Protein AF-A0A1E7GBH3-F1 (afdb_monomer)

Nearest PDB structures (foldseek):
  3pvl-assembly1_A  TM=2.869E-01  e=4.743E-01  Mus musculus

Sequence (122 aa):
MHNASCVSGLHVRIDRKSKWGNPFKMDSEKDRLTVIWKYVFYILEKNRLLEDIGFLDNKILACWCSPSPCHGNVLIYLAERPEIVKGYKEGKIKARRIATDIFNLNGWNIPEERKQANLFKF

Mean predicted aligned error: 6.19 Å

pLDDT: mean 88.67, std 16.86, range [37.06, 98.62]

Secondary structure (DSSP, 8-state):
-------TTSEEE-STTSTTS--SPPSSGGGHHHHHHHHHHHHHH-HHHHHGGGGGTT-EEE-TTTTSS-THHHHHHHHS-HHHHHHHHTTSS-HHHHHHHHHHHTTPPPPPGGGTTTTT--

Solvent-accessible surface area (backbone atoms only — not comparable to full-atom values): 7539 Å² total; per-residue (Å²): 134,83,83,74,72,79,69,84,78,44,70,42,71,36,36,72,93,34,98,68,22,63,85,62,79,69,93,46,82,88,36,48,58,50,40,38,56,52,37,49,54,52,47,68,69,36,58,73,60,52,68,52,32,56,73,52,43,96,42,47,72,44,47,87,52,60,92,50,92,45,62,61,58,56,52,50,56,49,19,75,30,59,67,58,53,49,31,36,77,71,66,76,38,57,68,70,55,54,47,50,52,55,29,58,78,70,74,47,78,81,68,65,67,86,82,48,81,64,78,83,73,129

Radi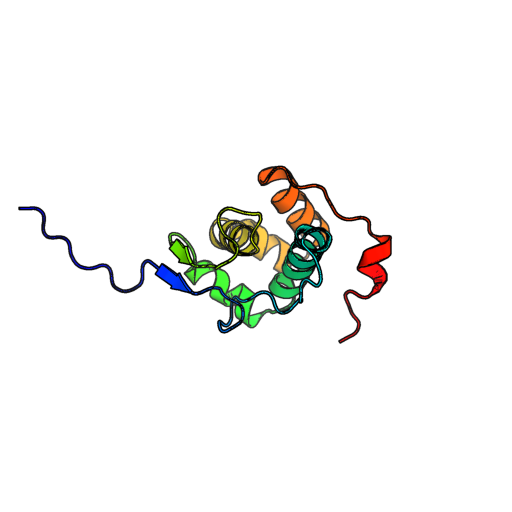us of gyration: 15.29 Å; Cα contacts (8 Å, |Δi|>4): 118; chains: 1; bounding box: 34×54×30 Å

Structure (mmCIF, N/CA/C/O backbone):
data_AF-A0A1E7GBH3-F1
#
_entry.id   AF-A0A1E7GBH3-F1
#
loop_
_atom_site.group_PDB
_atom_site.id
_atom_site.type_symbol
_atom_site.label_atom_id
_atom_site.label_alt_id
_atom_site.label_comp_id
_atom_site.label_asym_id
_atom_site.label_entity_id
_atom_site.label_seq_id
_atom_site.pdbx_PDB_ins_code
_atom_site.Cartn_x
_atom_site.Cartn_y
_atom_site.Cartn_z
_atom_site.occupancy
_atom_site.B_iso_or_equiv
_atom_site.auth_seq_id
_atom_site.auth_comp_id
_atom_site.auth_asym_id
_atom_site.auth_atom_id
_atom_site.pdbx_PDB_model_num
ATOM 1 N N . MET A 1 1 ? -17.285 -38.873 -0.904 1.00 37.06 1 MET A N 1
ATOM 2 C CA . 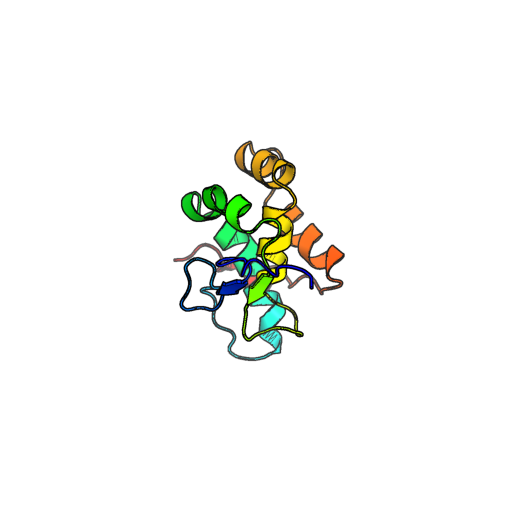MET A 1 1 ? -17.099 -37.965 -2.057 1.00 37.06 1 MET A CA 1
ATOM 3 C C . MET A 1 1 ? -17.386 -36.562 -1.548 1.00 37.06 1 MET A C 1
ATOM 5 O O . MET A 1 1 ? -18.540 -36.254 -1.288 1.00 37.06 1 MET A O 1
ATOM 9 N N . HIS A 1 2 ? -16.349 -35.782 -1.232 1.00 44.75 2 HIS A N 1
ATOM 10 C CA . HIS A 1 2 ? -16.537 -34.444 -0.669 1.00 44.75 2 HIS A CA 1
ATOM 11 C C . HIS A 1 2 ? -17.008 -33.500 -1.772 1.00 44.75 2 HIS A C 1
ATOM 13 O O . HIS A 1 2 ? -16.332 -33.321 -2.782 1.00 44.75 2 HIS A O 1
ATOM 19 N N . ASN A 1 3 ? -18.201 -32.956 -1.561 1.00 42.94 3 ASN A N 1
ATOM 20 C CA . ASN A 1 3 ? -18.854 -31.966 -2.397 1.00 42.94 3 ASN A CA 1
ATOM 21 C C . ASN A 1 3 ? -18.010 -30.681 -2.352 1.00 42.94 3 ASN A C 1
ATOM 23 O O . ASN A 1 3 ? -18.128 -29.880 -1.427 1.00 42.94 3 ASN A O 1
ATOM 27 N N . ALA A 1 4 ? -17.093 -30.517 -3.305 1.00 47.88 4 ALA A N 1
ATOM 28 C CA . ALA A 1 4 ? -16.401 -29.257 -3.510 1.00 47.88 4 ALA A CA 1
ATOM 29 C C . ALA A 1 4 ? -17.389 -28.300 -4.178 1.00 47.88 4 ALA A C 1
ATOM 31 O O . ALA A 1 4 ? -17.444 -28.191 -5.401 1.00 47.88 4 ALA A O 1
ATOM 32 N N . SER A 1 5 ? -18.202 -27.628 -3.365 1.00 51.28 5 SER A N 1
ATOM 33 C CA . SER A 1 5 ? -18.897 -26.422 -3.795 1.00 51.28 5 SER A CA 1
ATOM 34 C C . SER A 1 5 ? -17.835 -25.481 -4.362 1.00 51.28 5 SER A C 1
ATOM 36 O O . SER A 1 5 ? -16.987 -24.990 -3.617 1.00 51.28 5 SER A O 1
ATOM 38 N N . CYS A 1 6 ? -17.819 -25.282 -5.681 1.00 45.44 6 CYS A N 1
ATOM 39 C CA . CYS A 1 6 ? -16.979 -24.279 -6.322 1.00 45.44 6 CYS A CA 1
ATOM 40 C C . CYS A 1 6 ? -17.229 -22.935 -5.631 1.00 45.44 6 CYS A C 1
ATOM 42 O O . CYS A 1 6 ? -18.272 -22.316 -5.832 1.00 45.44 6 CYS A O 1
ATOM 44 N N . VAL A 1 7 ? -16.282 -22.482 -4.806 1.00 51.56 7 VAL A N 1
ATOM 45 C CA . VAL A 1 7 ? -16.332 -21.157 -4.186 1.00 51.56 7 VAL A CA 1
ATOM 46 C C . VAL A 1 7 ? -15.974 -20.144 -5.270 1.00 51.56 7 VAL A C 1
ATOM 48 O O . VAL A 1 7 ? -14.828 -19.714 -5.411 1.00 51.56 7 VAL A O 1
ATOM 51 N N . SER A 1 8 ? -16.952 -19.795 -6.105 1.00 51.34 8 SER A N 1
ATOM 52 C CA . SER A 1 8 ? -16.836 -18.661 -7.015 1.00 51.34 8 SER A CA 1
ATOM 53 C C . SER A 1 8 ? -16.516 -17.414 -6.182 1.00 51.34 8 SER A C 1
ATOM 55 O O . SER A 1 8 ? -17.321 -17.012 -5.344 1.00 51.34 8 SER A O 1
ATOM 57 N N . GLY A 1 9 ? -15.331 -16.824 -6.373 1.00 64.75 9 GLY A N 1
ATOM 58 C CA . GLY A 1 9 ? -14.919 -15.590 -5.686 1.00 64.75 9 GLY A CA 1
ATOM 59 C C . GLY A 1 9 ? -13.862 -15.730 -4.581 1.00 64.75 9 GLY A C 1
ATOM 60 O O . GLY A 1 9 ? -13.746 -14.821 -3.755 1.00 64.75 9 GLY A O 1
ATOM 61 N N . LEU A 1 10 ? -13.093 -16.828 -4.540 1.00 83.75 10 LEU A N 1
ATOM 62 C CA . LEU A 1 10 ? -11.909 -16.940 -3.670 1.00 83.75 10 LEU A CA 1
ATOM 63 C C . LEU A 1 10 ? -10.713 -16.128 -4.199 1.00 83.75 10 LEU A C 1
ATOM 65 O O . LEU A 1 10 ? -9.995 -15.507 -3.421 1.00 83.75 10 LEU A O 1
ATOM 69 N N . HIS A 1 11 ? -10.515 -16.106 -5.519 1.00 91.62 11 HIS A N 1
ATOM 70 C CA . HIS A 1 11 ? -9.414 -15.386 -6.157 1.00 91.62 11 HIS A CA 1
ATOM 71 C C . HIS A 1 11 ? -9.838 -13.978 -6.575 1.00 91.62 11 HIS A C 1
ATOM 73 O O . HIS A 1 11 ? -10.803 -13.808 -7.320 1.00 91.62 11 HIS A O 1
ATOM 79 N N . VAL A 1 12 ? -9.077 -12.971 -6.154 1.00 95.69 12 VAL A N 1
ATOM 80 C CA . VAL A 1 12 ? -9.270 -11.576 -6.557 1.00 95.69 12 VAL A CA 1
ATOM 81 C C . VAL A 1 12 ? -8.062 -11.122 -7.361 1.00 95.69 12 VAL A C 1
ATOM 83 O O . VAL A 1 12 ? -6.932 -11.127 -6.878 1.00 95.69 12 VAL A O 1
ATOM 86 N N . ARG A 1 13 ? -8.293 -10.706 -8.607 1.00 95.94 13 ARG A N 1
ATOM 87 C CA . ARG A 1 13 ? -7.261 -10.094 -9.447 1.00 95.94 13 ARG A CA 1
ATOM 88 C C . ARG A 1 13 ? -6.929 -8.702 -8.912 1.00 95.94 13 ARG A C 1
ATOM 90 O O . ARG A 1 13 ? -7.807 -7.843 -8.866 1.00 95.94 13 ARG A O 1
ATOM 97 N N . ILE A 1 14 ? -5.659 -8.483 -8.578 1.00 97.06 14 ILE A N 1
ATOM 98 C CA . ILE A 1 14 ? -5.146 -7.206 -8.059 1.00 97.06 14 ILE A CA 1
ATOM 99 C C . ILE A 1 14 ? -4.064 -6.592 -8.960 1.00 97.06 14 ILE A C 1
ATOM 101 O O . ILE A 1 14 ? -3.306 -5.729 -8.546 1.00 97.06 14 ILE A O 1
ATOM 105 N N . ASP A 1 15 ? -3.917 -7.044 -10.208 1.00 94.75 15 ASP A N 1
ATOM 106 C CA . ASP A 1 15 ? -2.947 -6.420 -11.112 1.00 94.75 15 ASP A CA 1
ATOM 107 C C . ASP A 1 15 ? -3.331 -4.975 -11.487 1.00 94.75 15 ASP A C 1
ATOM 109 O O . ASP A 1 15 ? -4.398 -4.471 -11.129 1.00 94.75 15 ASP A O 1
ATOM 113 N N . ARG A 1 16 ? -2.457 -4.297 -12.242 1.00 92.56 16 ARG A N 1
ATOM 114 C CA . ARG A 1 16 ? -2.630 -2.888 -12.636 1.00 92.56 16 ARG A CA 1
ATOM 115 C C . ARG A 1 16 ? -3.935 -2.596 -13.396 1.00 92.56 16 ARG A C 1
ATOM 117 O O . ARG A 1 16 ? -4.319 -1.437 -13.485 1.00 92.56 16 ARG A O 1
ATOM 124 N N . LYS A 1 17 ? -4.615 -3.605 -13.953 1.00 92.94 17 LYS A N 1
ATOM 125 C CA . LYS A 1 17 ? -5.904 -3.426 -14.643 1.00 92.94 17 LYS A CA 1
ATOM 126 C C . LYS A 1 17 ? -7.108 -3.533 -13.697 1.00 92.94 17 LYS A C 1
ATOM 128 O O . LYS A 1 17 ? -8.240 -3.401 -14.149 1.00 92.94 17 LYS A O 1
ATOM 133 N N . SER A 1 18 ? -6.884 -3.790 -12.411 1.00 95.25 18 SER A N 1
ATOM 134 C CA . SER A 1 18 ? -7.919 -3.837 -11.377 1.00 95.25 18 SER A CA 1
ATOM 135 C C . SER A 1 18 ? -7.975 -2.535 -10.570 1.00 95.25 18 SER A C 1
ATOM 137 O O . SER A 1 18 ? -7.013 -1.767 -10.547 1.00 95.25 18 SER A O 1
ATOM 139 N N . LYS A 1 19 ? -9.067 -2.330 -9.819 1.00 96.06 19 LYS A N 1
ATOM 140 C CA . LYS A 1 19 ? -9.181 -1.214 -8.860 1.00 96.06 19 LYS A CA 1
ATOM 141 C C . LYS A 1 19 ? -8.157 -1.274 -7.715 1.00 96.06 19 LYS A C 1
ATOM 143 O O . LYS A 1 19 ? -7.918 -0.266 -7.064 1.00 96.06 19 LYS A O 1
ATOM 148 N N . TRP A 1 20 ? -7.567 -2.447 -7.485 1.00 97.56 20 TRP A N 1
ATOM 149 C CA . TRP A 1 20 ? -6.569 -2.717 -6.447 1.00 97.56 20 TRP A CA 1
ATOM 150 C C . TRP A 1 20 ? -5.130 -2.608 -6.955 1.00 97.56 20 TRP A C 1
ATOM 152 O O . TRP A 1 20 ? -4.192 -2.858 -6.208 1.00 97.56 20 TRP A O 1
ATOM 162 N N . GLY A 1 21 ? -4.944 -2.292 -8.236 1.00 96.81 21 GLY A N 1
ATOM 163 C CA . GLY A 1 21 ? -3.632 -2.269 -8.852 1.00 96.81 21 GLY A CA 1
ATOM 164 C C . GLY A 1 21 ? -2.776 -1.104 -8.369 1.00 96.81 21 GLY A C 1
ATOM 165 O O . GLY A 1 21 ? -3.246 0.025 -8.243 1.00 96.81 21 GLY A O 1
ATOM 166 N N . ASN A 1 22 ? -1.480 -1.355 -8.191 1.00 96.56 22 ASN A N 1
ATOM 167 C CA . ASN A 1 22 ? -0.516 -0.289 -7.940 1.00 96.56 22 ASN A CA 1
ATOM 168 C C . ASN A 1 22 ? -0.382 0.643 -9.174 1.00 96.56 22 ASN A C 1
ATOM 170 O O . ASN A 1 22 ? 0.085 0.185 -10.233 1.00 96.56 22 ASN A O 1
ATOM 174 N N . PRO A 1 23 ? -0.749 1.941 -9.067 1.00 95.19 23 PRO A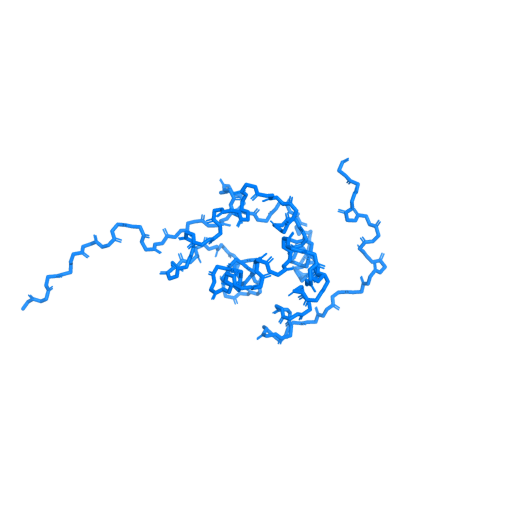 N 1
ATOM 175 C CA . PRO A 1 23 ? -0.662 2.884 -10.180 1.00 95.19 23 PRO A CA 1
ATOM 176 C C . PRO A 1 23 ? 0.782 3.310 -10.480 1.00 95.19 23 PRO A C 1
ATOM 178 O O . PRO A 1 23 ? 1.072 3.758 -11.590 1.00 95.19 23 PRO A O 1
ATOM 181 N N . PHE A 1 24 ? 1.704 3.157 -9.526 1.00 94.19 24 PHE A N 1
ATOM 182 C CA . PHE A 1 24 ? 3.099 3.542 -9.695 1.00 94.19 24 PHE A CA 1
ATOM 183 C C . PHE A 1 24 ? 3.828 2.533 -10.587 1.00 94.19 24 PHE A C 1
ATOM 185 O O . PHE A 1 24 ? 3.744 1.313 -10.400 1.00 94.19 24 PHE A O 1
ATOM 192 N N . LYS A 1 25 ? 4.533 3.054 -11.595 1.00 90.94 25 LYS A N 1
ATOM 193 C CA . LYS A 1 25 ? 5.341 2.259 -12.523 1.00 90.94 25 LYS A CA 1
ATOM 194 C C . LYS A 1 25 ? 6.729 2.006 -11.942 1.00 90.94 25 LYS A C 1
ATOM 196 O O . LYS A 1 25 ? 7.271 2.849 -11.238 1.00 90.94 25 LYS A O 1
ATOM 201 N N . MET A 1 26 ? 7.241 0.815 -12.221 1.00 90.06 26 MET A N 1
ATOM 202 C CA . MET A 1 26 ? 8.587 0.373 -11.887 1.00 90.06 26 MET A CA 1
ATOM 203 C C . MET A 1 26 ? 9.394 0.434 -13.182 1.00 90.06 26 MET A C 1
ATOM 205 O O . MET A 1 26 ? 8.986 -0.211 -14.148 1.00 90.06 26 MET A O 1
ATOM 209 N N . ASP A 1 27 ? 10.482 1.202 -13.201 1.00 90.00 27 ASP A N 1
ATOM 210 C CA . ASP A 1 27 ? 11.384 1.282 -14.359 1.00 90.00 27 ASP A CA 1
ATOM 211 C C . ASP A 1 27 ? 12.470 0.199 -14.273 1.00 90.00 27 ASP A C 1
ATOM 213 O O . ASP A 1 27 ? 12.949 -0.307 -15.285 1.00 90.00 27 ASP A O 1
ATOM 217 N N . SER A 1 28 ? 12.819 -0.212 -13.051 1.00 94.00 28 SER A N 1
ATOM 218 C CA . SER A 1 28 ? 13.734 -1.316 -12.771 1.00 94.00 28 SER A CA 1
ATOM 219 C C . SER A 1 28 ? 13.375 -2.039 -11.469 1.00 94.00 28 SER A C 1
ATOM 221 O O . SER A 1 28 ? 12.714 -1.481 -10.597 1.00 94.00 28 SER A O 1
ATOM 223 N N . GLU A 1 29 ? 13.893 -3.252 -11.265 1.00 93.25 29 GLU A N 1
ATOM 224 C CA . GLU A 1 29 ? 13.700 -4.009 -10.013 1.00 93.25 29 GLU A CA 1
ATOM 225 C C . GLU A 1 29 ? 14.121 -3.245 -8.746 1.00 93.25 29 GLU A C 1
ATOM 227 O O . GLU A 1 29 ? 13.556 -3.448 -7.671 1.00 93.25 29 GLU A O 1
ATOM 232 N N . LYS A 1 30 ? 15.061 -2.299 -8.866 1.00 92.00 30 LYS A N 1
ATOM 233 C CA . LYS A 1 30 ? 15.498 -1.441 -7.754 1.00 92.00 30 LYS A CA 1
ATOM 234 C C . LYS A 1 30 ? 14.378 -0.524 -7.243 1.00 92.00 30 LYS A C 1
ATOM 236 O O . LYS A 1 30 ? 14.430 -0.078 -6.097 1.00 92.00 30 LYS A O 1
ATOM 241 N N . ASP A 1 31 ? 13.353 -0.267 -8.055 1.00 92.94 31 ASP A N 1
ATOM 242 C CA . ASP A 1 31 ? 12.229 0.600 -7.698 1.00 92.94 31 ASP A CA 1
ATOM 243 C C . ASP A 1 31 ? 11.100 -0.155 -6.991 1.00 92.94 31 ASP A C 1
ATOM 245 O O . ASP A 1 31 ? 10.218 0.486 -6.419 1.00 92.94 31 ASP A O 1
ATOM 249 N N . ARG A 1 32 ? 11.127 -1.496 -6.968 1.00 95.50 32 ARG A N 1
ATOM 250 C CA . ARG A 1 32 ? 10.053 -2.356 -6.438 1.00 95.50 32 ARG A C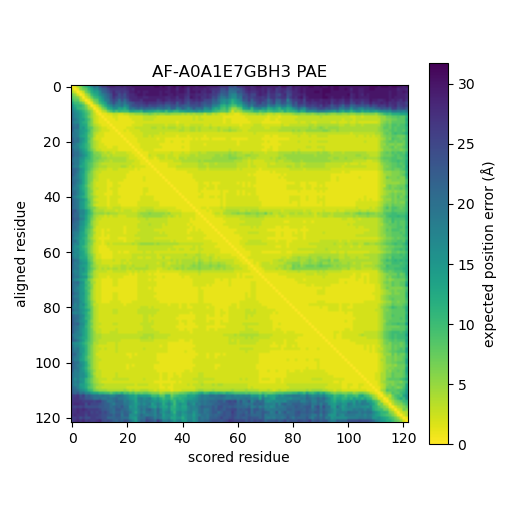A 1
ATOM 251 C C . ARG A 1 32 ? 9.572 -1.928 -5.052 1.00 95.50 32 ARG A C 1
ATOM 253 O O . ARG A 1 32 ? 8.392 -1.642 -4.857 1.00 95.50 32 ARG A O 1
ATOM 260 N N . LEU A 1 33 ? 10.488 -1.834 -4.092 1.00 96.62 33 LEU A N 1
ATOM 261 C CA . LEU A 1 33 ? 10.149 -1.427 -2.727 1.00 96.62 33 LEU A CA 1
ATOM 262 C C . LEU A 1 33 ? 9.697 0.036 -2.664 1.00 96.62 33 LEU A C 1
ATOM 264 O O . LEU A 1 33 ? 8.795 0.367 -1.904 1.00 96.62 33 LEU A O 1
ATOM 268 N N . THR A 1 34 ? 10.234 0.904 -3.522 1.00 95.81 34 THR A N 1
ATOM 269 C CA . THR A 1 34 ? 9.814 2.310 -3.605 1.00 95.81 34 THR A CA 1
ATOM 270 C C . THR A 1 34 ? 8.377 2.446 -4.111 1.00 95.81 34 THR A C 1
ATOM 272 O O . THR A 1 34 ? 7.600 3.221 -3.555 1.00 95.81 34 THR A O 1
ATOM 275 N N . VAL A 1 35 ? 7.982 1.693 -5.141 1.00 95.25 35 VAL A N 1
ATOM 276 C CA . VAL A 1 35 ? 6.613 1.750 -5.678 1.00 95.25 35 VAL A CA 1
ATOM 277 C C . VAL A 1 35 ? 5.599 1.087 -4.749 1.00 95.25 35 VAL A C 1
ATOM 279 O O . VAL A 1 35 ? 4.458 1.541 -4.692 1.00 95.25 35 VAL A O 1
ATOM 282 N N . ILE A 1 36 ? 5.991 0.054 -3.994 1.00 97.25 36 ILE A N 1
ATOM 283 C CA . ILE A 1 36 ? 5.146 -0.536 -2.943 1.00 97.25 36 ILE A CA 1
ATOM 284 C C . ILE A 1 36 ? 4.992 0.444 -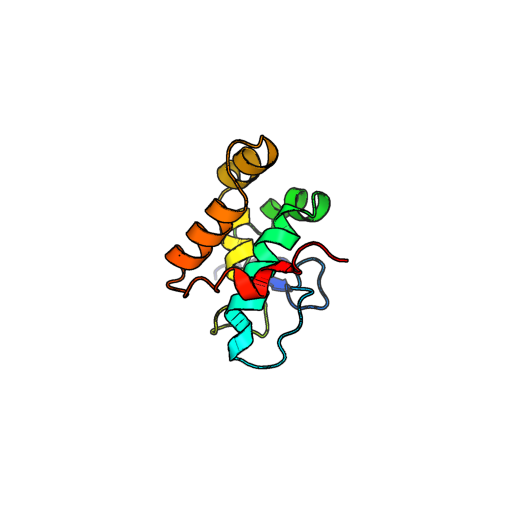1.780 1.00 97.25 36 ILE A C 1
ATOM 286 O O . ILE A 1 36 ? 3.883 0.646 -1.297 1.00 97.25 36 ILE A O 1
ATOM 290 N N . TRP A 1 37 ? 6.076 1.110 -1.381 1.00 97.06 37 TRP A N 1
ATOM 291 C CA . TRP A 1 37 ? 6.043 2.132 -0.343 1.00 97.06 37 TRP A CA 1
ATOM 292 C C . TRP A 1 37 ? 5.050 3.239 -0.701 1.00 97.06 37 TRP A C 1
ATOM 294 O O . TRP A 1 37 ? 4.134 3.515 0.067 1.00 97.06 37 TRP A O 1
ATOM 304 N N . LYS A 1 38 ? 5.158 3.800 -1.915 1.00 95.44 38 LYS A N 1
ATOM 305 C CA . LYS A 1 38 ? 4.202 4.787 -2.449 1.00 95.44 38 LYS A CA 1
ATOM 306 C C . LYS A 1 38 ? 2.767 4.261 -2.469 1.00 95.44 38 LYS A C 1
ATOM 308 O O . LYS A 1 38 ? 1.836 5.005 -2.169 1.00 95.44 38 LYS A O 1
ATOM 313 N N . TYR A 1 39 ? 2.586 2.983 -2.795 1.00 97.31 39 TYR A N 1
ATOM 314 C CA . TYR A 1 39 ? 1.268 2.362 -2.832 1.00 97.31 39 TYR A CA 1
ATOM 315 C C . TYR A 1 39 ? 0.566 2.356 -1.471 1.00 97.31 39 TYR A C 1
ATOM 317 O O . TYR A 1 39 ? -0.643 2.566 -1.443 1.00 97.31 39 TYR A O 1
ATOM 325 N N . VAL A 1 40 ? 1.296 2.200 -0.357 1.00 98.00 40 VAL A N 1
ATOM 326 C CA . VAL A 1 40 ? 0.703 2.289 0.991 1.00 98.00 40 VAL A CA 1
ATOM 327 C C . VAL A 1 40 ? 0.026 3.645 1.209 1.00 98.00 40 VAL A C 1
ATOM 329 O O . VAL A 1 40 ? -1.116 3.697 1.653 1.00 98.00 40 VAL A O 1
ATOM 332 N N . PHE A 1 41 ? 0.688 4.749 0.860 1.00 96.62 41 PHE A N 1
ATOM 333 C CA . PHE A 1 41 ? 0.105 6.090 1.010 1.00 96.62 41 PHE A CA 1
ATOM 334 C C . PHE A 1 41 ? -1.072 6.292 0.060 1.00 96.62 41 PHE A C 1
ATOM 336 O O . PHE A 1 41 ? -2.134 6.739 0.482 1.00 96.62 41 PHE A O 1
ATOM 343 N N . TYR A 1 42 ? -0.915 5.865 -1.196 1.00 96.12 42 TYR A N 1
ATOM 344 C CA . TYR A 1 42 ? -1.983 5.938 -2.188 1.00 96.12 42 TYR A CA 1
ATOM 345 C C . TYR A 1 42 ? -3.260 5.227 -1.727 1.00 96.12 42 TYR A C 1
ATOM 347 O O . TYR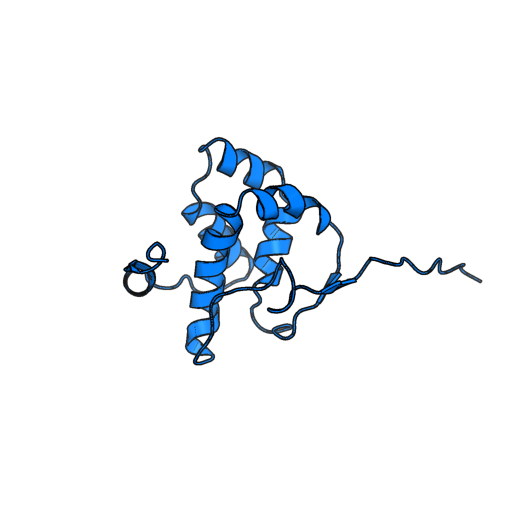 A 1 42 ? -4.335 5.816 -1.794 1.00 96.12 42 TYR A O 1
ATOM 355 N N . ILE A 1 43 ? -3.169 3.978 -1.255 1.00 97.19 43 ILE A N 1
ATOM 356 C CA . ILE A 1 43 ? -4.367 3.223 -0.867 1.00 97.19 43 ILE A CA 1
ATOM 357 C C . ILE A 1 43 ? -5.033 3.819 0.378 1.00 97.19 43 ILE A C 1
ATOM 359 O O . ILE A 1 43 ? -6.258 3.859 0.446 1.00 97.19 43 ILE A O 1
ATOM 363 N N . LEU A 1 44 ? -4.242 4.339 1.323 1.00 96.69 44 LEU A N 1
ATOM 364 C CA . LEU A 1 44 ? -4.754 4.994 2.526 1.00 96.69 44 LEU A CA 1
ATOM 365 C C . LEU A 1 44 ? -5.490 6.308 2.206 1.00 96.69 44 LEU A C 1
ATOM 367 O O . LEU A 1 44 ? -6.512 6.597 2.818 1.00 96.69 44 LEU A O 1
ATOM 371 N N . GLU A 1 45 ? -5.033 7.073 1.213 1.00 94.44 45 GLU A N 1
ATOM 372 C CA . GLU A 1 45 ? -5.686 8.323 0.790 1.00 94.44 45 GLU A CA 1
ATOM 373 C C . GLU A 1 45 ? -6.938 8.107 -0.071 1.00 94.44 45 GLU A C 1
ATOM 375 O O . GLU A 1 45 ? -7.806 8.979 -0.172 1.00 94.44 45 GLU A O 1
ATOM 380 N N . LYS A 1 46 ? -7.066 6.948 -0.724 1.00 94.00 46 LYS A N 1
ATOM 381 C CA . LYS A 1 46 ? -8.227 6.628 -1.561 1.00 94.00 46 LYS A CA 1
ATOM 382 C C . LYS A 1 46 ? -9.374 6.084 -0.715 1.00 94.00 46 LYS A C 1
ATOM 384 O O . LYS A 1 46 ? -9.644 4.888 -0.741 1.00 94.00 46 LYS A O 1
ATOM 389 N N . ASN A 1 47 ? -10.114 6.985 -0.061 1.00 89.62 47 ASN A N 1
ATOM 390 C CA . ASN A 1 47 ? -11.241 6.660 0.831 1.00 89.62 47 ASN A CA 1
ATOM 391 C C . ASN A 1 47 ? -12.162 5.545 0.311 1.00 89.62 47 ASN A C 1
ATOM 393 O O . ASN A 1 47 ? -12.391 4.584 1.033 1.00 89.62 47 ASN A O 1
ATOM 397 N N . ARG A 1 48 ? -12.618 5.617 -0.949 1.00 92.88 48 ARG A N 1
ATOM 398 C CA . ARG A 1 48 ? -13.496 4.586 -1.538 1.00 92.88 48 ARG A CA 1
ATOM 399 C C . ARG A 1 48 ? -12.847 3.199 -1.598 1.00 92.88 48 ARG A C 1
ATOM 401 O O . ARG A 1 48 ? -13.495 2.206 -1.307 1.00 92.88 48 ARG A O 1
ATOM 408 N N . LEU A 1 49 ? -11.566 3.116 -1.965 1.00 94.69 49 LEU A N 1
ATOM 409 C CA . LEU A 1 49 ? -10.851 1.834 -1.985 1.00 94.69 49 LEU A CA 1
ATOM 410 C C . LEU A 1 49 ? -10.589 1.326 -0.567 1.00 94.69 49 LEU A C 1
ATOM 412 O O . LEU A 1 49 ? -10.683 0.129 -0.315 1.00 94.69 49 LEU A O 1
ATOM 416 N N . LEU A 1 50 ? -10.276 2.236 0.356 1.00 95.44 50 LEU A N 1
ATOM 417 C CA . LEU A 1 50 ? -10.040 1.901 1.754 1.00 95.44 50 LEU A CA 1
ATOM 418 C C . LEU A 1 50 ? -11.324 1.451 2.471 1.00 95.44 50 LEU A C 1
ATOM 420 O O . LEU A 1 50 ? -11.255 0.651 3.394 1.00 95.44 50 LEU A O 1
ATOM 424 N N . GLU A 1 51 ? -12.494 1.950 2.073 1.00 95.81 51 GLU A N 1
ATOM 425 C CA . GLU A 1 51 ? -13.803 1.456 2.533 1.00 95.81 51 GLU A CA 1
ATOM 426 C C . GLU A 1 51 ? -14.080 0.033 2.047 1.00 95.81 51 GLU A C 1
ATOM 428 O O . GLU A 1 51 ? -14.550 -0.797 2.820 1.00 95.81 51 GLU A O 1
ATOM 433 N N . ASP A 1 52 ? -13.702 -0.273 0.807 1.00 96.94 52 ASP A N 1
ATOM 434 C CA . ASP A 1 52 ? -13.867 -1.601 0.217 1.00 96.94 52 ASP A CA 1
ATOM 435 C C . ASP A 1 52 ? -12.838 -2.631 0.722 1.00 96.94 52 ASP A C 1
ATOM 437 O O . ASP A 1 52 ? -12.946 -3.809 0.383 1.00 96.94 52 ASP A O 1
ATOM 441 N N . ILE A 1 53 ? -11.806 -2.223 1.473 1.00 97.81 53 ILE A N 1
ATOM 442 C CA . ILE A 1 53 ? -10.620 -3.061 1.729 1.00 97.81 53 ILE A CA 1
ATOM 443 C C . ILE A 1 53 ? -10.954 -4.384 2.429 1.00 97.81 53 ILE A C 1
ATOM 445 O O . ILE A 1 53 ? -10.362 -5.411 2.106 1.00 97.81 53 ILE A O 1
ATOM 449 N N . GLY A 1 54 ? -11.954 -4.383 3.317 1.00 96.75 54 GLY A N 1
ATOM 450 C CA . GLY A 1 54 ? -12.397 -5.577 4.041 1.00 96.75 54 GLY A CA 1
ATOM 451 C C . GLY A 1 54 ? -12.948 -6.680 3.131 1.00 96.75 54 GLY A C 1
ATOM 452 O O . GLY A 1 54 ? -12.931 -7.843 3.509 1.00 96.75 54 GLY A O 1
ATOM 453 N N . PHE A 1 55 ? -13.363 -6.362 1.897 1.00 95.50 55 PHE A N 1
ATOM 454 C CA . PHE A 1 55 ? -13.763 -7.370 0.905 1.00 95.50 55 PHE A CA 1
ATOM 455 C C . PHE A 1 55 ? -12.629 -8.350 0.558 1.00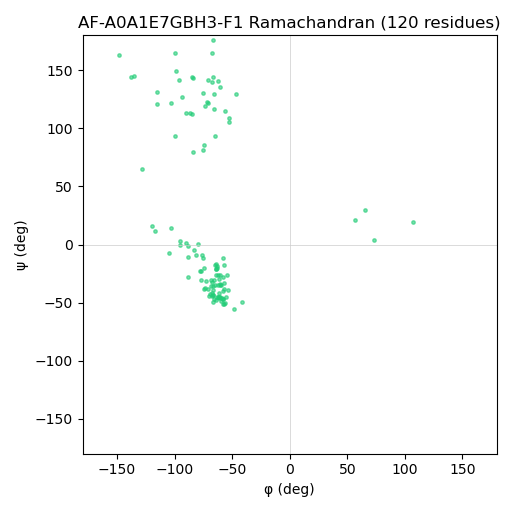 95.50 55 PHE A C 1
ATOM 457 O O . PHE A 1 55 ? -12.889 -9.474 0.122 1.00 95.50 55 PHE A O 1
ATOM 464 N N . LEU A 1 56 ? -11.376 -7.912 0.708 1.00 97.00 56 LEU A N 1
ATOM 465 C CA . LEU A 1 56 ? -10.194 -8.719 0.421 1.00 97.00 56 LEU A CA 1
ATOM 466 C C . LEU A 1 56 ? -9.817 -9.669 1.560 1.00 97.00 56 LEU A C 1
ATOM 468 O O . LEU A 1 56 ? -8.950 -10.518 1.352 1.00 97.00 56 LEU A O 1
ATOM 472 N N . ASP A 1 57 ? -10.449 -9.549 2.729 1.00 96.00 57 ASP A N 1
ATOM 473 C CA . ASP A 1 57 ? -10.190 -10.448 3.847 1.00 96.00 57 ASP A CA 1
ATOM 474 C C . ASP A 1 57 ? -10.526 -11.897 3.455 1.00 96.00 57 ASP A C 1
ATOM 476 O O . ASP A 1 57 ? -11.533 -12.175 2.792 1.00 96.00 57 ASP A O 1
ATOM 480 N N . ASN A 1 58 ? -9.640 -12.824 3.816 1.00 93.69 58 ASN A N 1
ATOM 481 C CA . ASN A 1 58 ? -9.702 -14.240 3.439 1.00 93.69 58 ASN A CA 1
ATOM 482 C C . ASN A 1 58 ? -9.751 -14.523 1.915 1.00 93.69 58 ASN A C 1
ATOM 484 O O . ASN A 1 58 ? -10.184 -15.601 1.493 1.00 93.69 58 ASN A O 1
ATOM 488 N N . LYS A 1 59 ? -9.314 -13.585 1.059 1.00 94.75 59 LYS A N 1
ATOM 489 C CA . LYS A 1 59 ? -9.210 -13.783 -0.400 1.00 94.75 59 LYS A CA 1
ATOM 490 C C . LYS A 1 59 ? -7.788 -14.117 -0.841 1.00 94.75 59 LYS A C 1
ATOM 492 O O . LYS A 1 59 ? -6.807 -13.613 -0.304 1.00 94.75 59 LYS A O 1
ATOM 497 N N . ILE A 1 60 ? -7.673 -14.897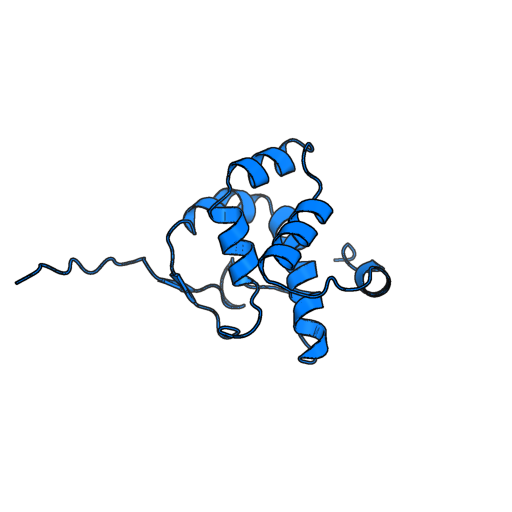 -1.916 1.00 94.44 60 ILE A N 1
ATOM 498 C CA . ILE A 1 60 ? -6.400 -15.132 -2.603 1.00 94.44 60 ILE A CA 1
ATOM 499 C C . ILE A 1 60 ? -6.168 -13.998 -3.601 1.00 94.44 60 ILE A C 1
ATOM 501 O O . ILE A 1 60 ? -6.867 -13.890 -4.612 1.00 94.44 60 ILE A O 1
ATOM 505 N N . LEU A 1 61 ? -5.168 -13.156 -3.344 1.00 96.50 61 LEU A N 1
ATOM 506 C CA . LEU A 1 61 ? -4.863 -12.018 -4.208 1.00 96.50 61 LEU A CA 1
ATOM 507 C C . LEU A 1 61 ? -3.920 -12.415 -5.351 1.00 96.50 61 LEU A 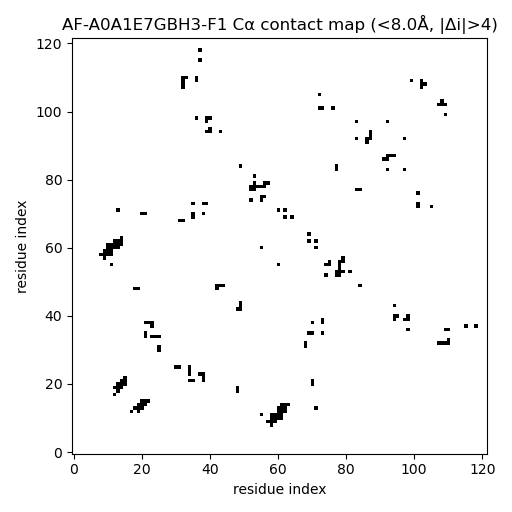C 1
ATOM 509 O O . LEU A 1 61 ? -2.747 -12.721 -5.143 1.00 96.50 61 LEU A O 1
ATOM 513 N N . ALA A 1 62 ? -4.427 -12.376 -6.581 1.00 94.56 62 ALA A N 1
ATOM 514 C CA . ALA A 1 62 ? -3.679 -12.726 -7.782 1.00 94.56 62 ALA A CA 1
ATOM 515 C C . ALA A 1 62 ? -2.976 -11.495 -8.378 1.00 94.56 62 ALA A C 1
ATOM 517 O O . ALA A 1 62 ? -3.623 -10.574 -8.892 1.00 94.56 62 ALA A O 1
ATOM 518 N N . CYS A 1 63 ? -1.641 -11.500 -8.341 1.00 94.75 63 CYS A N 1
ATOM 519 C CA . CYS A 1 63 ? -0.782 -10.484 -8.946 1.00 94.75 63 CYS A CA 1
ATOM 520 C C . CYS A 1 63 ? 0.414 -11.122 -9.654 1.00 94.75 63 CYS A C 1
ATOM 522 O O . CYS A 1 63 ? 1.019 -12.053 -9.129 1.00 94.75 63 CYS A O 1
ATOM 524 N N . TRP A 1 64 ? 0.824 -10.537 -10.779 1.00 92.88 64 TRP A N 1
ATOM 525 C CA . TRP A 1 64 ? 1.997 -10.965 -11.547 1.00 92.88 64 TRP A CA 1
ATOM 526 C C . TRP A 1 64 ? 3.333 -10.788 -10.813 1.00 92.88 64 TRP A C 1
ATOM 528 O O . TRP A 1 64 ? 4.322 -11.383 -11.215 1.00 92.88 64 TRP A O 1
ATOM 538 N N . CYS A 1 65 ? 3.388 -9.968 -9.757 1.00 92.12 65 CYS A N 1
ATOM 539 C CA . CYS A 1 65 ? 4.626 -9.734 -9.008 1.00 92.12 65 CYS A CA 1
ATOM 540 C C . CYS A 1 65 ? 5.001 -10.880 -8.058 1.00 92.12 65 CYS A C 1
ATOM 542 O O . CYS A 1 65 ? 6.162 -10.958 -7.669 1.00 92.12 65 CYS A O 1
ATOM 544 N N . SER A 1 66 ? 4.038 -11.707 -7.643 1.00 90.12 66 SER A N 1
ATOM 545 C CA . SER A 1 66 ? 4.285 -12.824 -6.724 1.00 90.12 66 SER A CA 1
ATOM 546 C C . SER A 1 66 ? 5.156 -13.891 -7.408 1.00 90.12 66 SER A C 1
ATOM 548 O O . SER A 1 66 ? 4.922 -14.152 -8.590 1.00 90.12 66 SER A O 1
ATOM 550 N N . PRO A 1 67 ? 6.142 -14.515 -6.727 1.00 92.75 67 PRO A N 1
ATOM 551 C CA . PRO A 1 67 ? 6.412 -14.499 -5.278 1.00 92.75 67 PRO A CA 1
ATOM 552 C C . PRO A 1 67 ? 7.351 -13.383 -4.787 1.00 92.75 67 PRO A C 1
ATOM 554 O O . PRO A 1 67 ? 7.657 -13.316 -3.599 1.00 92.75 67 PRO A O 1
ATOM 557 N N . SER A 1 68 ? 7.835 -12.505 -5.666 1.00 96.12 68 SER A N 1
ATOM 558 C CA . SER A 1 68 ? 8.639 -11.346 -5.257 1.00 96.12 68 SER A CA 1
ATOM 559 C C . SER A 1 68 ? 7.799 -10.332 -4.457 1.00 96.12 68 SER A C 1
ATOM 561 O O . SER A 1 68 ? 6.565 -10.378 -4.526 1.00 96.12 68 SER A O 1
ATOM 563 N N . PRO A 1 69 ? 8.425 -9.369 -3.737 1.00 97.50 69 PRO A N 1
ATOM 564 C CA . PRO A 1 69 ? 7.698 -8.335 -3.005 1.00 97.50 69 PRO A CA 1
ATOM 565 C C . PRO A 1 69 ? 6.590 -7.703 -3.845 1.00 97.50 69 PRO A C 1
ATOM 567 O O . PRO A 1 69 ? 6.814 -7.298 -4.997 1.00 97.50 69 PRO A O 1
ATOM 570 N N . CYS A 1 70 ? 5.391 -7.653 -3.269 1.00 97.44 70 CYS A N 1
ATOM 571 C CA . CYS A 1 70 ? 4.167 -7.344 -3.984 1.00 97.44 70 CYS A CA 1
ATOM 572 C C . CYS A 1 70 ? 3.306 -6.355 -3.196 1.00 97.44 70 CYS A C 1
ATOM 574 O O . CYS A 1 70 ? 3.191 -6.410 -1.976 1.00 97.44 70 CYS A O 1
ATOM 576 N N . HIS A 1 71 ? 2.617 -5.471 -3.913 1.00 97.69 71 HIS A N 1
ATOM 577 C CA . HIS A 1 71 ? 1.632 -4.579 -3.303 1.00 97.69 71 HIS A CA 1
ATOM 578 C C . HIS A 1 71 ? 0.433 -5.340 -2.700 1.00 97.69 71 HIS A C 1
ATOM 580 O O . HIS A 1 71 ? -0.271 -4.799 -1.854 1.00 97.69 71 HIS A O 1
ATOM 586 N N . GLY A 1 72 ? 0.229 -6.607 -3.080 1.00 97.81 72 GLY A N 1
ATOM 587 C CA . GLY A 1 72 ? -0.749 -7.494 -2.454 1.00 97.81 72 GLY A CA 1
ATOM 588 C C . GLY A 1 72 ? -0.532 -7.663 -0.950 1.00 97.81 72 GLY A C 1
ATOM 589 O O . GLY A 1 72 ? -1.510 -7.716 -0.216 1.00 97.81 72 GLY A O 1
ATOM 590 N N . ASN A 1 73 ? 0.713 -7.636 -0.461 1.00 98.31 73 ASN A N 1
ATOM 591 C CA . ASN A 1 73 ? 0.989 -7.699 0.979 1.00 98.31 73 ASN A CA 1
ATOM 592 C C . ASN A 1 73 ? 0.463 -6.462 1.730 1.00 98.31 73 ASN A C 1
ATOM 594 O O . ASN A 1 73 ? 0.054 -6.576 2.881 1.00 98.31 73 ASN A O 1
ATOM 598 N N . VAL A 1 74 ? 0.424 -5.292 1.075 1.00 98.44 74 VAL A N 1
ATOM 599 C CA . VAL A 1 74 ? -0.199 -4.075 1.630 1.00 98.44 74 VAL A CA 1
ATOM 600 C C . VAL A 1 74 ? -1.704 -4.282 1.783 1.00 98.44 74 VAL A C 1
ATOM 602 O O . VAL A 1 74 ? -2.268 -3.972 2.826 1.00 98.44 74 VAL A O 1
ATOM 605 N N . LEU A 1 75 ? -2.347 -4.821 0.743 1.00 98.44 75 LEU A N 1
ATOM 606 C CA . LEU A 1 75 ? -3.786 -5.084 0.739 1.00 98.44 75 LEU A CA 1
ATOM 607 C C . LEU A 1 75 ? -4.177 -6.109 1.807 1.00 98.44 75 LEU A C 1
ATOM 609 O O . LEU A 1 75 ? -5.118 -5.857 2.550 1.00 98.44 75 LEU A O 1
ATOM 613 N N . ILE A 1 76 ? -3.425 -7.209 1.917 1.00 98.31 76 ILE A N 1
ATOM 614 C CA . ILE A 1 76 ? -3.617 -8.242 2.948 1.00 98.31 76 ILE A CA 1
ATOM 615 C C . ILE A 1 76 ? -3.512 -7.623 4.340 1.00 98.31 76 ILE A C 1
ATOM 617 O O . ILE A 1 76 ? -4.432 -7.756 5.140 1.00 98.31 76 ILE A O 1
ATOM 621 N N . TYR A 1 77 ? -2.434 -6.874 4.605 1.00 98.62 77 TYR A N 1
ATOM 622 C CA . TYR A 1 77 ? -2.224 -6.257 5.912 1.00 98.62 77 TYR A CA 1
ATOM 623 C C . TYR A 1 77 ? -3.409 -5.385 6.339 1.00 98.62 77 TYR A C 1
ATOM 625 O O . TYR A 1 77 ? -3.846 -5.482 7.481 1.00 98.62 77 TYR A O 1
ATOM 633 N N . LEU A 1 78 ? -3.924 -4.549 5.431 1.00 98.62 78 LEU A N 1
ATOM 634 C CA . LEU A 1 78 ? -5.038 -3.644 5.716 1.00 98.62 78 LEU A CA 1
ATOM 635 C C . LEU A 1 78 ? -6.384 -4.373 5.828 1.00 98.62 78 LEU A C 1
ATOM 637 O O . LEU A 1 78 ? -7.201 -3.991 6.662 1.00 98.62 78 LEU A O 1
ATOM 641 N N . ALA A 1 79 ? -6.621 -5.394 5.002 1.00 98.25 79 ALA A N 1
ATOM 642 C CA . ALA A 1 79 ? -7.869 -6.156 5.003 1.00 98.25 79 ALA A CA 1
ATOM 643 C C . ALA A 1 79 ? -8.039 -6.982 6.287 1.00 98.25 79 ALA A C 1
ATOM 645 O O . ALA A 1 79 ? -9.116 -6.981 6.873 1.00 98.25 79 ALA A O 1
ATOM 646 N N . GLU A 1 80 ? -6.961 -7.610 6.759 1.00 98.12 80 GLU A N 1
ATOM 647 C CA . GLU A 1 80 ? -6.949 -8.429 7.980 1.00 98.12 80 GLU A CA 1
ATOM 648 C C . GLU A 1 80 ? -6.960 -7.600 9.279 1.00 98.12 80 GLU A C 1
ATOM 650 O O . GLU A 1 80 ? -7.103 -8.161 10.363 1.00 98.12 80 GLU A O 1
ATOM 655 N N . ARG A 1 81 ? -6.743 -6.277 9.199 1.00 98.31 81 ARG A N 1
ATOM 656 C CA . ARG A 1 81 ? -6.553 -5.384 10.363 1.00 98.31 81 ARG A CA 1
ATOM 657 C C . ARG A 1 81 ? -7.477 -4.165 10.308 1.00 98.31 81 ARG A C 1
ATOM 659 O O . ARG A 1 81 ? -7.005 -3.022 10.188 1.00 98.31 81 ARG A O 1
ATOM 666 N N . PRO A 1 82 ? -8.805 -4.361 10.391 1.00 97.62 82 PRO A N 1
ATOM 667 C CA . PRO A 1 82 ? -9.772 -3.263 10.351 1.00 97.62 82 PRO A CA 1
ATOM 668 C C . PRO A 1 82 ? -9.547 -2.217 11.457 1.00 97.62 82 PRO A C 1
ATOM 670 O O . PRO A 1 82 ? -9.840 -1.036 11.262 1.00 97.62 82 PRO A O 1
ATOM 673 N N . GLU A 1 83 ? -8.981 -2.602 12.601 1.00 98.31 83 GLU A N 1
ATOM 674 C CA . GLU A 1 83 ? -8.609 -1.705 13.696 1.00 98.31 83 GLU A CA 1
ATOM 675 C C . GLU A 1 83 ? -7.506 -0.711 13.310 1.00 98.31 83 GLU A C 1
ATOM 677 O O . GLU A 1 83 ? -7.558 0.452 13.721 1.00 98.31 83 GLU A O 1
ATOM 682 N N . ILE A 1 84 ? -6.549 -1.119 12.468 1.00 98.38 84 ILE A N 1
ATOM 683 C CA . ILE A 1 84 ? -5.501 -0.230 11.954 1.00 98.38 84 ILE A CA 1
ATOM 684 C C . ILE A 1 84 ? -6.098 0.780 10.974 1.00 98.38 84 ILE A C 1
ATOM 686 O O . ILE A 1 84 ? -5.812 1.977 11.065 1.00 98.38 84 ILE A O 1
ATOM 690 N N . VAL A 1 85 ? -6.972 0.320 10.073 1.00 97.88 85 VAL A N 1
ATOM 691 C CA . VAL A 1 85 ? -7.681 1.186 9.118 1.00 97.88 85 VAL A CA 1
ATOM 692 C C . VAL A 1 85 ? -8.544 2.211 9.856 1.00 97.88 85 VAL A C 1
ATOM 694 O O . VAL A 1 85 ? -8.494 3.404 9.546 1.00 97.88 85 VAL A O 1
ATOM 697 N N . LYS A 1 86 ? -9.293 1.773 10.873 1.00 98.00 86 LYS A N 1
ATOM 698 C CA . LYS A 1 86 ? -10.089 2.654 11.735 1.00 98.00 86 LYS A CA 1
ATOM 699 C C . LYS A 1 86 ? -9.207 3.675 12.455 1.00 98.00 86 LYS A C 1
ATOM 701 O O . LYS A 1 86 ? -9.488 4.869 12.394 1.00 98.00 86 LYS A O 1
ATOM 706 N N . GLY A 1 87 ? -8.110 3.232 13.070 1.00 98.38 87 GLY A N 1
ATOM 707 C CA . GLY A 1 87 ? -7.167 4.117 13.753 1.00 98.38 87 GLY A CA 1
ATOM 708 C C . GLY A 1 87 ? -6.533 5.157 12.825 1.00 98.38 87 GLY A C 1
ATOM 709 O O . GLY A 1 87 ? -6.318 6.295 13.243 1.00 98.38 87 GLY A O 1
ATOM 710 N N . TYR A 1 88 ? -6.274 4.809 11.562 1.00 98.00 88 TYR A N 1
ATOM 711 C CA . TYR A 1 88 ? -5.825 5.766 10.549 1.00 98.00 88 TYR A CA 1
ATOM 712 C C . TYR A 1 88 ? -6.900 6.803 10.211 1.00 98.00 88 TYR A C 1
ATOM 714 O O . TYR A 1 88 ? -6.621 8.001 10.270 1.00 98.00 88 TYR A O 1
ATOM 722 N N . LYS A 1 89 ? -8.135 6.366 9.922 1.00 96.69 89 LYS A N 1
ATOM 723 C CA . LYS A 1 89 ? -9.261 7.265 9.606 1.00 96.69 89 LYS A CA 1
ATOM 724 C C . LYS A 1 89 ? -9.586 8.229 10.753 1.00 96.69 89 LYS A C 1
ATOM 726 O O . LYS A 1 89 ? -9.940 9.375 10.510 1.00 96.69 89 LYS A O 1
ATOM 731 N N . GLU A 1 90 ? -9.416 7.786 11.996 1.00 97.69 90 GLU A N 1
ATOM 732 C CA . GLU A 1 90 ? -9.586 8.610 13.201 1.00 97.69 90 GLU A CA 1
ATOM 733 C C . GLU A 1 90 ? -8.374 9.518 13.499 1.00 97.69 90 GLU A C 1
ATOM 735 O O . GLU A 1 90 ? -8.354 10.214 14.512 1.00 97.69 90 GLU A O 1
ATOM 740 N N . GLY A 1 91 ? -7.326 9.493 12.666 1.00 96.38 91 GLY A N 1
ATOM 741 C CA . GLY A 1 91 ? -6.112 10.298 12.837 1.00 96.38 91 GLY A CA 1
ATOM 742 C C . GLY A 1 91 ? -5.177 9.834 13.962 1.00 96.38 91 GLY A C 1
ATOM 743 O O . GLY A 1 91 ? -4.147 10.473 14.206 1.00 96.38 91 GLY A O 1
ATOM 744 N N . LYS A 1 92 ? -5.502 8.715 14.623 1.00 98.12 92 LYS A N 1
ATOM 745 C CA . LYS A 1 92 ? -4.755 8.129 15.749 1.00 98.12 92 LYS A CA 1
ATOM 746 C C . LYS A 1 92 ? -3.495 7.395 15.294 1.00 98.12 92 LYS A C 1
ATOM 748 O O . LYS A 1 92 ? -2.507 7.356 16.022 1.00 98.12 92 LYS A O 1
ATOM 753 N N . ILE A 1 93 ? -3.511 6.831 14.086 1.00 97.94 93 ILE A N 1
ATOM 754 C CA . ILE A 1 93 ? -2.373 6.135 13.476 1.00 97.94 93 ILE A CA 1
ATOM 755 C C . ILE A 1 93 ? -1.920 6.913 12.240 1.00 97.94 93 ILE A C 1
ATOM 757 O O . ILE A 1 93 ? -2.723 7.283 11.390 1.00 97.94 93 ILE A O 1
ATOM 761 N N . LYS A 1 94 ? -0.615 7.173 12.120 1.00 97.44 94 LYS A N 1
ATOM 762 C CA . LYS A 1 94 ? -0.045 7.864 10.953 1.00 97.44 94 LYS A CA 1
ATOM 763 C C . LYS A 1 94 ? 0.218 6.879 9.811 1.00 97.44 94 LYS A C 1
ATOM 765 O O . LYS A 1 94 ? 0.722 5.786 10.057 1.00 97.44 94 LYS A O 1
ATOM 770 N N . ALA A 1 95 ? -0.002 7.303 8.562 1.00 96.00 95 ALA A N 1
ATOM 771 C CA . ALA A 1 95 ? 0.287 6.494 7.368 1.00 96.00 95 ALA A CA 1
ATOM 772 C C . ALA A 1 95 ? 1.732 5.970 7.343 1.00 96.00 95 ALA A C 1
ATOM 774 O O . ALA A 1 95 ? 1.974 4.810 7.025 1.00 96.00 95 ALA A O 1
ATOM 775 N N . ARG A 1 96 ? 2.693 6.805 7.768 1.00 95.44 96 ARG A N 1
ATOM 776 C CA . ARG A 1 96 ? 4.107 6.422 7.883 1.00 95.44 96 ARG A CA 1
ATOM 777 C C . ARG A 1 96 ? 4.317 5.228 8.818 1.00 95.44 96 ARG A C 1
ATOM 779 O O . ARG A 1 96 ? 5.119 4.365 8.489 1.00 95.44 96 ARG A O 1
ATOM 786 N N . ARG A 1 97 ? 3.592 5.158 9.943 1.00 97.44 97 ARG A N 1
ATOM 787 C CA . ARG A 1 97 ? 3.664 4.017 10.870 1.00 97.44 97 ARG A CA 1
ATOM 788 C C . ARG A 1 97 ? 3.160 2.741 10.200 1.00 97.44 97 ARG A C 1
ATOM 790 O O . ARG A 1 97 ? 3.870 1.750 10.211 1.00 97.44 97 ARG A O 1
ATOM 797 N N . ILE A 1 98 ? 2.007 2.808 9.534 1.00 98.25 98 ILE A N 1
ATOM 798 C CA . ILE A 1 98 ? 1.428 1.672 8.796 1.00 98.25 98 ILE A CA 1
ATOM 799 C C . ILE A 1 98 ? 2.390 1.165 7.717 1.00 98.25 98 ILE A C 1
ATOM 801 O O . ILE A 1 98 ? 2.627 -0.034 7.616 1.00 98.25 98 ILE A O 1
ATOM 805 N N . ALA A 1 99 ? 2.979 2.072 6.934 1.00 97.69 99 ALA A N 1
ATOM 806 C CA . ALA A 1 99 ? 3.951 1.712 5.906 1.00 97.69 99 ALA A CA 1
ATOM 807 C C . ALA A 1 99 ? 5.190 1.024 6.499 1.00 97.69 99 ALA A C 1
ATOM 809 O O . ALA A 1 99 ? 5.611 -0.014 5.994 1.00 97.69 99 ALA A O 1
ATOM 810 N N . THR A 1 100 ? 5.737 1.557 7.594 1.00 97.75 100 THR A N 1
ATOM 811 C CA . THR A 1 100 ? 6.862 0.940 8.306 1.00 97.75 100 THR A CA 1
ATOM 812 C C . THR A 1 100 ? 6.506 -0.447 8.847 1.00 97.75 100 THR A C 1
ATOM 814 O O . THR A 1 100 ? 7.281 -1.379 8.651 1.00 97.75 100 THR A O 1
ATOM 817 N N . ASP A 1 101 ? 5.334 -0.611 9.466 1.00 98.50 101 ASP A N 1
ATOM 818 C CA . ASP A 1 101 ? 4.883 -1.893 10.022 1.00 98.50 101 ASP A CA 1
ATOM 819 C C . ASP A 1 101 ? 4.762 -2.959 8.920 1.00 98.50 101 ASP A C 1
ATOM 821 O O . ASP A 1 101 ? 5.301 -4.058 9.059 1.00 98.50 101 ASP A O 1
ATOM 825 N N . ILE A 1 102 ? 4.147 -2.613 7.781 1.00 98.44 102 ILE A N 1
ATOM 826 C CA . ILE A 1 102 ? 4.050 -3.502 6.613 1.00 98.44 102 ILE A CA 1
ATOM 827 C C . ILE A 1 102 ? 5.441 -3.927 6.134 1.00 98.44 102 ILE A C 1
ATOM 829 O O . ILE A 1 102 ? 5.672 -5.107 5.875 1.00 98.44 102 ILE A O 1
ATOM 833 N N . PHE A 1 103 ? 6.374 -2.984 6.002 1.00 98.19 103 PHE A N 1
ATOM 834 C CA . PHE A 1 103 ? 7.715 -3.279 5.497 1.00 98.19 103 PHE A CA 1
ATOM 835 C C . PHE A 1 103 ? 8.501 -4.172 6.455 1.00 98.19 103 PHE A C 1
ATOM 837 O O . PHE A 1 103 ? 9.087 -5.162 6.018 1.00 98.19 103 PHE A O 1
ATOM 844 N N . ASN A 1 104 ? 8.440 -3.884 7.755 1.00 98.38 104 ASN A N 1
ATOM 845 C CA . ASN A 1 104 ? 9.101 -4.683 8.781 1.00 98.38 104 ASN A CA 1
ATOM 846 C C . ASN A 1 104 ? 8.555 -6.115 8.820 1.00 98.38 104 ASN A C 1
ATOM 848 O O . ASN A 1 104 ? 9.337 -7.062 8.834 1.00 98.38 104 ASN A O 1
ATOM 852 N N . LEU A 1 105 ? 7.229 -6.288 8.767 1.00 98.31 105 LEU A N 1
ATOM 853 C CA . LEU A 1 105 ? 6.593 -7.612 8.769 1.00 98.31 105 LEU A CA 1
ATOM 854 C C . LEU A 1 105 ? 6.987 -8.476 7.568 1.00 98.31 105 LEU A C 1
ATOM 856 O O . LEU A 1 105 ? 7.021 -9.697 7.681 1.00 98.31 105 LEU A O 1
ATOM 860 N N . ASN A 1 106 ? 7.289 -7.856 6.426 1.00 97.69 106 ASN A N 1
ATOM 861 C CA . ASN A 1 106 ? 7.714 -8.568 5.222 1.00 97.69 106 ASN A CA 1
ATOM 862 C C . ASN A 1 106 ? 9.249 -8.644 5.074 1.00 97.69 106 ASN A C 1
ATOM 864 O O . ASN A 1 106 ? 9.735 -9.151 4.063 1.00 97.69 106 ASN A O 1
ATOM 868 N N . GLY A 1 107 ? 10.020 -8.139 6.046 1.00 97.88 107 GLY A N 1
ATOM 869 C CA . GLY A 1 107 ? 11.486 -8.119 5.990 1.00 97.88 107 GLY A CA 1
ATOM 870 C C . GLY A 1 107 ? 12.049 -7.231 4.874 1.00 97.88 107 GLY A C 1
ATOM 871 O O . GLY A 1 107 ? 13.104 -7.526 4.314 1.00 97.88 107 GLY A O 1
ATOM 872 N N . TRP A 1 108 ? 11.333 -6.172 4.491 1.00 97.50 108 TRP A N 1
ATOM 873 C CA . TRP A 1 108 ? 11.719 -5.282 3.397 1.00 97.50 108 TRP A CA 1
ATOM 874 C C . TRP A 1 108 ? 12.454 -4.042 3.891 1.00 97.50 108 TRP A C 1
ATOM 876 O O . TRP A 1 108 ? 12.062 -3.409 4.869 1.00 97.50 108 TRP A O 1
ATOM 886 N N . ASN A 1 109 ? 13.469 -3.626 3.135 1.00 96.12 109 ASN A N 1
ATOM 887 C CA . ASN A 1 109 ? 14.168 -2.372 3.394 1.00 96.12 109 ASN A CA 1
ATOM 888 C C . ASN A 1 109 ? 13.242 -1.172 3.163 1.00 96.12 109 ASN A C 1
ATOM 890 O O . ASN A 1 109 ? 12.628 -1.036 2.102 1.00 96.12 109 ASN A O 1
ATOM 894 N N . ILE A 1 110 ? 13.193 -0.271 4.143 1.00 94.94 110 ILE A N 1
ATOM 895 C CA . ILE A 1 110 ? 12.446 0.985 4.053 1.00 94.94 110 ILE A CA 1
ATOM 896 C C . ILE A 1 110 ? 13.175 1.928 3.079 1.00 94.94 110 ILE A C 1
ATOM 898 O O . ILE A 1 110 ? 14.344 2.243 3.307 1.00 94.94 110 ILE A O 1
ATOM 902 N N . PRO A 1 111 ? 12.525 2.412 2.003 1.00 91.19 111 PRO A N 1
ATOM 903 C CA . PRO A 1 111 ? 13.159 3.342 1.072 1.00 91.19 111 PRO A CA 1
ATOM 904 C C . PRO A 1 111 ? 13.455 4.703 1.724 1.00 91.19 111 PRO A C 1
ATOM 906 O O . PRO A 1 111 ? 12.645 5.214 2.501 1.00 91.19 111 PRO A O 1
ATOM 909 N N . GLU A 1 112 ? 14.577 5.332 1.359 1.00 80.19 112 GLU A N 1
ATOM 910 C CA . GLU A 1 112 ? 14.958 6.662 1.858 1.00 80.19 112 GLU A CA 1
ATOM 911 C C . GLU A 1 112 ? 13.955 7.766 1.466 1.00 80.19 112 GLU A C 1
ATOM 913 O O . GLU A 1 112 ? 13.476 7.832 0.328 1.00 80.19 112 GLU A O 1
ATOM 918 N N . GLU A 1 113 ? 13.696 8.695 2.393 1.00 61.78 113 GLU A N 1
ATOM 919 C CA . GLU A 1 113 ? 12.721 9.790 2.245 1.00 61.78 113 GLU A CA 1
ATOM 920 C C . GLU A 1 113 ? 13.071 10.789 1.131 1.00 61.78 113 GLU A C 1
ATOM 922 O O . GLU A 1 113 ? 12.184 11.377 0.516 1.00 61.78 113 GLU A O 1
ATOM 927 N N . ARG A 1 114 ? 14.353 10.942 0.776 1.00 56.69 114 ARG A N 1
ATOM 928 C CA . ARG A 1 114 ? 14.779 11.872 -0.288 1.00 56.69 114 ARG A CA 1
ATOM 929 C C . ARG A 1 114 ? 14.203 11.518 -1.664 1.00 56.69 114 ARG A C 1
ATOM 931 O O . ARG A 1 114 ? 13.972 12.406 -2.477 1.00 56.69 114 ARG A O 1
ATOM 938 N N . LYS A 1 115 ? 13.885 10.241 -1.911 1.00 51.50 115 LYS A N 1
ATOM 939 C CA . LYS A 1 115 ? 13.203 9.781 -3.140 1.00 51.50 115 LYS A CA 1
ATOM 940 C C . LYS A 1 115 ? 11.676 9.943 -3.085 1.00 51.50 115 LYS A C 1
ATOM 942 O O . LYS A 1 115 ? 10.985 9.658 -4.064 1.00 51.50 115 LYS A O 1
ATOM 947 N N . GLN A 1 116 ? 11.144 10.370 -1.941 1.00 54.84 116 GLN A N 1
ATOM 948 C CA . GLN A 1 116 ? 9.716 10.434 -1.629 1.00 54.84 116 GLN A CA 1
ATOM 949 C C . GLN A 1 116 ? 9.153 11.864 -1.665 1.00 54.84 116 GLN A C 1
ATOM 951 O O . GLN A 1 116 ? 7.938 12.025 -1.634 1.00 54.84 116 GLN A O 1
ATOM 956 N N . ALA A 1 117 ? 9.996 12.893 -1.825 1.00 47.50 117 ALA A N 1
ATOM 957 C CA . ALA A 1 117 ? 9.599 14.310 -1.860 1.00 47.50 117 ALA A CA 1
ATOM 958 C C . ALA A 1 117 ? 8.567 14.678 -2.956 1.00 47.50 117 ALA A C 1
ATOM 960 O O . ALA A 1 117 ? 7.971 15.749 -2.909 1.00 47.50 117 ALA A O 1
ATOM 961 N N . ASN A 1 118 ? 8.310 13.779 -3.911 1.00 51.75 118 ASN A N 1
ATOM 962 C CA . ASN A 1 118 ? 7.315 13.952 -4.973 1.00 51.75 118 ASN A CA 1
ATOM 963 C C . ASN A 1 118 ? 6.010 13.159 -4.745 1.00 51.75 118 ASN A C 1
ATOM 965 O O . ASN A 1 118 ? 5.237 13.007 -5.684 1.00 51.75 118 ASN A O 1
ATOM 969 N N . LEU A 1 119 ? 5.747 12.626 -3.540 1.00 53.22 119 LEU A N 1
ATOM 970 C CA . LEU A 1 119 ? 4.582 11.754 -3.291 1.00 53.22 119 LEU A CA 1
ATOM 971 C C . LEU A 1 119 ? 3.209 12.431 -3.462 1.00 53.22 119 LEU A C 1
ATOM 973 O O . LEU A 1 119 ? 2.233 11.722 -3.673 1.00 53.22 119 LEU A O 1
ATOM 977 N N . PHE A 1 120 ? 3.134 13.764 -3.394 1.00 52.06 120 PHE A N 1
ATOM 978 C CA . PHE A 1 120 ? 1.866 14.510 -3.348 1.00 52.06 120 PHE A CA 1
ATOM 979 C C . PHE A 1 120 ? 1.636 15.450 -4.540 1.00 52.06 120 PHE A C 1
ATOM 981 O O . PHE A 1 120 ? 0.740 16.288 -4.496 1.00 52.06 120 PHE A O 1
ATOM 988 N N . LYS A 1 121 ? 2.446 15.352 -5.600 1.00 44.28 121 LYS A N 1
ATOM 989 C CA . LYS A 1 121 ? 2.214 16.103 -6.841 1.00 44.28 121 LYS A CA 1
ATOM 990 C C . LYS A 1 121 ? 1.546 15.166 -7.847 1.00 44.28 121 LYS A C 1
ATOM 992 O O . LYS A 1 121 ? 2.239 14.390 -8.501 1.00 44.28 121 LYS A O 1
ATOM 997 N N . PHE A 1 122 ? 0.215 15.192 -7.879 1.00 46.47 122 PHE A N 1
ATOM 998 C CA . PHE A 1 122 ? -0.590 14.608 -8.955 1.00 46.47 122 PHE A CA 1
ATOM 999 C C . PHE A 1 122 ? -0.786 15.633 -10.068 1.00 46.47 122 PHE A C 1
ATOM 1001 O O . PHE A 1 122 ? -0.945 16.827 -9.725 1.00 46.47 122 PHE A O 1
#

Foldseek 3Di:
DDPPPPPPFQEDEQDPVDPNHQPDDDPDPVCLLVSLLLSLVVCLPPVVNLVCLLSCANHHYDYPCPPPDDNVLSSHLSNVCVVQSVCVVVVNDDSVNSSVVSCVVVVHDDDDCVVVPCSPPD